Protein AF-A0A450Y70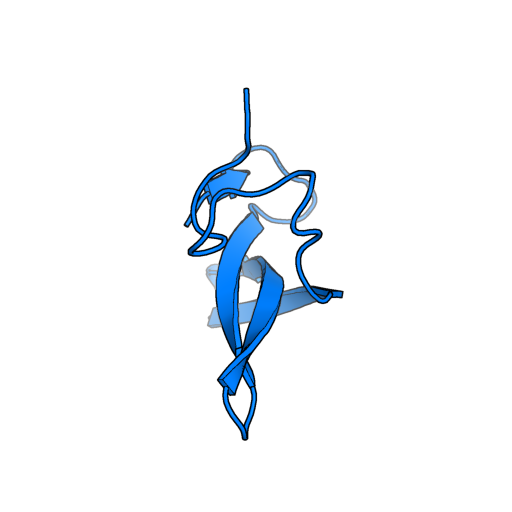3-F1 (afdb_monomer)

Structure (mmCIF, N/CA/C/O backbone):
data_AF-A0A450Y703-F1
#
_entry.id   AF-A0A450Y703-F1
#
loop_
_atom_site.group_PDB
_atom_site.id
_atom_site.type_symbol
_atom_site.label_atom_id
_atom_site.label_alt_id
_atom_site.label_comp_id
_atom_site.label_asym_id
_atom_site.label_entity_id
_atom_site.label_seq_id
_atom_site.pdbx_PDB_ins_code
_atom_site.Cartn_x
_atom_site.Cartn_y
_atom_site.Cartn_z
_atom_site.occupancy
_atom_site.B_iso_or_equiv
_atom_site.auth_seq_id
_atom_site.auth_comp_id
_atom_site.auth_asym_id
_atom_site.auth_atom_id
_atom_site.pdbx_PDB_model_num
ATOM 1 N N . MET A 1 1 ? 4.397 -8.210 1.290 1.00 77.81 1 MET A N 1
ATOM 2 C CA . MET A 1 1 ? 3.709 -7.106 1.983 1.00 77.81 1 MET A CA 1
ATOM 3 C C . MET A 1 1 ? 4.746 -6.402 2.820 1.00 77.81 1 MET A C 1
ATOM 5 O O . MET A 1 1 ? 5.458 -7.071 3.560 1.00 77.81 1 MET A O 1
ATOM 9 N N . GLU A 1 2 ? 4.860 -5.097 2.649 1.00 90.38 2 GLU A N 1
ATOM 10 C CA . GLU A 1 2 ? 5.765 -4.248 3.424 1.00 90.38 2 GLU A CA 1
ATOM 11 C C . GLU A 1 2 ? 4.918 -3.388 4.366 1.00 90.38 2 GLU A C 1
ATOM 13 O O . GLU A 1 2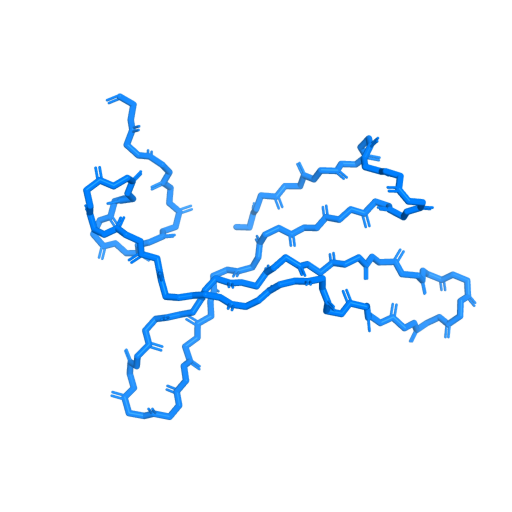 ? 3.797 -3.029 4.003 1.00 90.38 2 GLU A O 1
ATOM 18 N N . ARG A 1 3 ? 5.404 -3.122 5.581 1.00 94.56 3 ARG A N 1
ATOM 19 C CA . ARG A 1 3 ? 4.665 -2.379 6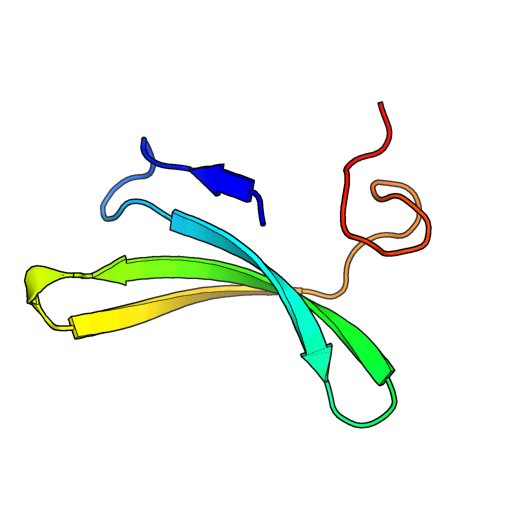.610 1.00 94.56 3 ARG A CA 1
ATOM 20 C C . ARG A 1 3 ? 5.331 -1.037 6.872 1.00 94.56 3 ARG A C 1
ATOM 22 O O . ARG A 1 3 ? 6.554 -0.969 6.941 1.00 94.56 3 ARG A O 1
ATOM 29 N N . TYR A 1 4 ? 4.504 -0.021 7.059 1.00 94.94 4 TYR A N 1
ATOM 30 C CA . TYR A 1 4 ? 4.868 1.337 7.436 1.00 94.94 4 TYR A CA 1
ATOM 31 C C . TYR A 1 4 ? 4.098 1.675 8.710 1.00 94.94 4 TYR A C 1
ATOM 33 O O . TYR A 1 4 ? 3.117 2.417 8.705 1.00 94.94 4 TYR A O 1
ATOM 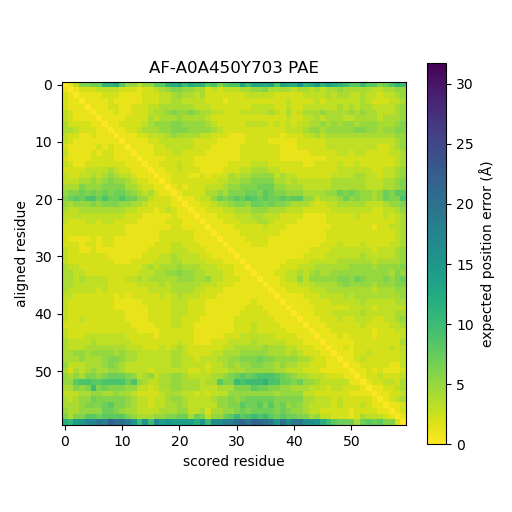41 N N . ASP A 1 5 ? 4.498 1.040 9.811 1.00 95.69 5 ASP A N 1
ATOM 42 C CA . ASP A 1 5 ? 3.791 1.165 11.091 1.00 95.69 5 ASP A CA 1
ATOM 43 C C . ASP A 1 5 ? 3.922 2.582 11.691 1.00 95.69 5 ASP A C 1
ATOM 45 O O . ASP A 1 5 ? 3.124 2.967 12.542 1.00 95.69 5 ASP A O 1
ATOM 49 N N . GLU A 1 6 ? 4.896 3.365 11.216 1.00 96.50 6 GLU A N 1
ATOM 50 C CA . GLU A 1 6 ? 5.174 4.741 11.649 1.00 96.50 6 GLU A CA 1
ATOM 51 C C . GLU A 1 6 ? 4.473 5.815 10.794 1.00 96.50 6 GLU A C 1
ATOM 53 O O . GLU A 1 6 ? 4.604 7.006 11.081 1.00 96.50 6 GLU A O 1
ATOM 58 N N . ASP A 1 7 ? 3.727 5.427 9.752 1.00 96.25 7 ASP A N 1
ATOM 59 C CA . ASP A 1 7 ? 2.993 6.382 8.917 1.00 96.25 7 ASP A CA 1
ATOM 60 C C . ASP A 1 7 ? 1.906 7.127 9.714 1.00 96.25 7 ASP A C 1
ATOM 62 O O . ASP A 1 7 ? 1.224 6.577 10.583 1.00 96.25 7 ASP A O 1
ATOM 66 N N . PHE A 1 8 ? 1.699 8.398 9.361 1.00 93.50 8 PHE A N 1
ATOM 67 C CA . PHE A 1 8 ? 0.675 9.270 9.935 1.00 93.50 8 PHE A CA 1
ATOM 68 C C . PHE A 1 8 ? -0.284 9.752 8.835 1.00 93.50 8 PHE A C 1
ATOM 70 O O . PHE A 1 8 ? 0.178 10.114 7.750 1.00 93.50 8 PHE A O 1
ATOM 77 N N . PRO A 1 9 ? -1.612 9.813 9.070 1.00 95.00 9 PRO A N 1
ATOM 78 C CA . PRO A 1 9 ? -2.332 9.648 10.345 1.00 95.00 9 PRO A CA 1
ATOM 79 C C . PRO A 1 9 ? -2.668 8.205 10.745 1.00 95.00 9 PRO A C 1
ATOM 81 O O . PRO A 1 9 ? -3.213 7.988 11.824 1.00 95.00 9 PRO A O 1
ATOM 84 N N . LEU A 1 10 ? -2.395 7.227 9.882 1.00 96.75 10 LEU A N 1
ATOM 85 C CA . LEU A 1 10 ? -2.688 5.815 10.116 1.00 96.75 10 LEU A CA 1
ATOM 86 C C . LEU A 1 10 ? -1.474 4.976 9.710 1.00 96.75 10 LEU A C 1
ATOM 88 O O . LEU A 1 10 ? -0.893 5.280 8.664 1.00 96.75 10 LEU A O 1
ATOM 92 N N . PRO A 1 11 ? -1.167 3.881 10.433 1.00 97.62 11 PRO A N 1
ATOM 93 C CA . PRO A 1 11 ? -0.182 2.920 9.960 1.00 97.62 11 PRO A CA 1
ATOM 94 C C . PRO A 1 11 ? -0.631 2.381 8.603 1.00 97.62 11 PRO A C 1
ATOM 96 O O . PRO A 1 11 ? -1.829 2.160 8.365 1.00 97.62 11 PRO A O 1
ATOM 99 N N . SER A 1 12 ? 0.323 2.172 7.704 1.00 97.75 12 SER A N 1
ATOM 100 C CA . SER A 1 12 ? 0.025 1.792 6.330 1.00 97.75 12 SER A CA 1
ATOM 101 C C . SER A 1 12 ? 0.836 0.586 5.876 1.00 97.75 12 SER A C 1
ATOM 103 O O . SER A 1 12 ? 1.787 0.147 6.523 1.00 97.75 12 SER A O 1
ATOM 105 N N . VAL A 1 13 ? 0.398 -0.036 4.786 1.00 96.94 13 VAL A N 1
ATOM 106 C CA . VAL A 1 13 ? 1.010 -1.250 4.249 1.00 96.94 13 VAL A CA 1
ATOM 107 C C . VAL A 1 13 ? 1.044 -1.201 2.730 1.00 96.94 13 VAL A C 1
ATOM 109 O O . VAL A 1 13 ? 0.072 -0.795 2.094 1.00 96.94 13 VAL A O 1
ATOM 112 N N . LEU A 1 14 ? 2.150 -1.660 2.142 1.00 96.69 14 LEU A N 1
ATOM 113 C CA . LEU A 1 14 ? 2.239 -1.926 0.712 1.00 96.69 14 LEU A CA 1
ATOM 114 C C . LEU A 1 14 ? 1.796 -3.360 0.423 1.00 96.69 14 LEU A C 1
ATOM 116 O O . LEU A 1 14 ? 2.424 -4.339 0.856 1.00 96.69 14 LEU A O 1
ATOM 120 N N . ILE A 1 15 ? 0.735 -3.476 -0.365 1.00 95.62 15 ILE A N 1
ATOM 121 C CA . ILE A 1 15 ? 0.190 -4.735 -0.859 1.00 95.62 15 ILE A CA 1
ATOM 122 C C . ILE A 1 15 ? 0.548 -4.872 -2.340 1.00 95.62 15 ILE A C 1
ATOM 124 O O . ILE A 1 15 ? 0.257 -3.987 -3.144 1.00 95.62 15 ILE A O 1
ATOM 128 N N . ASN A 1 16 ? 1.163 -6.006 -2.686 1.00 94.62 16 ASN A N 1
ATOM 129 C CA . ASN A 1 16 ? 1.320 -6.445 -4.069 1.00 94.62 16 ASN A CA 1
ATOM 130 C C . ASN A 1 16 ? 0.046 -7.199 -4.472 1.00 94.62 16 ASN A C 1
ATOM 132 O O . ASN A 1 16 ? -0.330 -8.175 -3.821 1.00 94.62 16 ASN A O 1
ATOM 136 N N . GLY A 1 17 ? -0.631 -6.712 -5.500 1.00 92.69 17 GLY A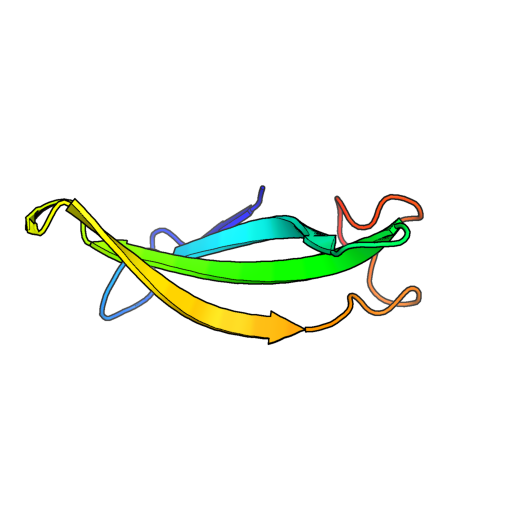 N 1
ATOM 137 C CA . GLY A 1 17 ? -1.904 -7.210 -5.995 1.00 92.69 17 GLY A CA 1
ATOM 138 C C . GLY A 1 17 ? -1.896 -7.365 -7.511 1.00 92.69 17 GLY A C 1
ATOM 139 O O . GLY A 1 17 ? -0.909 -7.095 -8.191 1.00 92.69 17 GLY A O 1
ATOM 140 N N . CYS A 1 18 ? -3.023 -7.818 -8.049 1.00 93.56 18 CYS A N 1
ATOM 141 C CA . CYS A 1 18 ? -3.181 -8.070 -9.473 1.00 93.56 18 CYS A CA 1
ATOM 142 C C . CYS A 1 18 ? -4.584 -7.647 -9.919 1.00 93.56 18 CYS A C 1
ATOM 144 O O . CYS A 1 18 ? -5.577 -8.023 -9.295 1.00 93.56 18 CYS A O 1
ATOM 146 N N . ALA A 1 19 ? -4.661 -6.835 -10.971 1.00 91.56 19 ALA A N 1
ATOM 147 C CA . ALA A 1 19 ? -5.910 -6.464 -11.621 1.00 91.56 19 ALA A CA 1
ATOM 148 C C . ALA A 1 19 ? -6.394 -7.571 -12.574 1.00 91.56 19 ALA A C 1
ATOM 150 O O . ALA A 1 19 ? -5.676 -8.524 -12.889 1.00 91.56 19 ALA A O 1
ATOM 151 N N . ALA A 1 20 ? -7.615 -7.407 -13.090 1.00 92.25 20 ALA A N 1
ATOM 152 C CA . ALA A 1 20 ? -8.118 -8.243 -14.173 1.00 92.25 20 ALA A CA 1
ATOM 153 C C . ALA A 1 20 ? -7.113 -8.285 -15.341 1.00 92.25 20 ALA A C 1
ATOM 155 O O . ALA A 1 20 ? -6.533 -7.265 -15.715 1.00 92.25 20 ALA A O 1
ATOM 156 N N . GLY A 1 21 ? -6.894 -9.479 -15.896 1.00 91.62 21 GLY A N 1
ATOM 157 C CA . GLY A 1 21 ? -5.945 -9.686 -16.993 1.00 91.62 21 GLY A CA 1
ATOM 158 C C . GLY A 1 21 ? -4.475 -9.814 -16.577 1.00 91.62 21 GLY A C 1
ATOM 159 O O . GLY A 1 21 ? -3.614 -9.800 -17.448 1.00 91.62 21 GLY A O 1
ATOM 160 N N . GLY A 1 22 ? -4.163 -9.957 -15.283 1.00 92.12 22 GLY A N 1
ATOM 161 C CA . GLY A 1 22 ? -2.795 -10.259 -14.841 1.00 92.12 22 GLY A CA 1
ATOM 162 C C . GLY A 1 22 ? -1.910 -9.031 -14.604 1.00 92.12 22 GLY A C 1
ATOM 163 O O . GLY A 1 22 ? -0.709 -9.178 -14.385 1.00 92.12 22 GLY A O 1
ATOM 164 N N . ARG A 1 23 ? -2.477 -7.819 -14.656 1.00 93.06 23 ARG A N 1
ATOM 165 C CA . ARG A 1 23 ? -1.715 -6.572 -14.519 1.00 93.06 23 ARG A CA 1
ATOM 166 C C . ARG A 1 23 ? -1.303 -6.342 -13.057 1.00 93.06 23 ARG A C 1
ATOM 168 O O . ARG A 1 23 ? -2.193 -6.273 -12.206 1.00 93.06 23 ARG A O 1
ATOM 175 N N . PRO A 1 24 ? -0.004 -6.217 -12.739 1.00 95.31 24 PRO A N 1
ATOM 176 C CA . PRO A 1 24 ? 0.456 -6.056 -11.364 1.00 95.31 24 PRO A CA 1
ATOM 177 C C . PRO A 1 24 ? 0.044 -4.690 -10.808 1.00 95.31 24 PRO A C 1
ATOM 179 O O . PRO A 1 24 ? 0.069 -3.685 -11.514 1.00 95.31 24 PRO A O 1
ATOM 182 N N . LEU A 1 25 ? -0.328 -4.647 -9.533 1.00 96.31 25 LEU A N 1
ATOM 183 C CA . LEU A 1 25 ? -0.709 -3.421 -8.840 1.00 96.31 25 LEU A CA 1
ATOM 184 C C . LEU A 1 25 ? -0.035 -3.351 -7.481 1.00 96.31 25 LEU A C 1
ATOM 186 O O . LEU A 1 25 ? -0.058 -4.301 -6.707 1.00 96.31 25 LEU A O 1
ATOM 190 N N . HIS A 1 26 ? 0.492 -2.184 -7.163 1.00 96.81 26 HIS A N 1
ATOM 191 C CA . HIS A 1 26 ? 0.936 -1.820 -5.834 1.00 96.81 26 HIS A CA 1
ATOM 192 C C . HIS A 1 26 ? -0.085 -0.892 -5.203 1.00 96.81 26 HIS A C 1
ATOM 194 O O . HIS A 1 26 ? -0.433 0.144 -5.769 1.00 96.81 26 HIS A O 1
ATOM 200 N N . LEU A 1 27 ? -0.563 -1.279 -4.024 1.00 97.25 27 LEU A N 1
ATOM 201 C CA . LEU A 1 27 ? -1.527 -0.515 -3.250 1.00 97.25 27 LEU A CA 1
ATOM 202 C C . LEU A 1 27 ? -0.893 -0.144 -1.919 1.00 97.25 27 LEU A C 1
ATOM 204 O O . LEU A 1 27 ? -0.483 -1.030 -1.171 1.00 97.25 27 LEU A O 1
ATOM 208 N N . VAL A 1 28 ? -0.847 1.149 -1.616 1.00 97.31 28 VAL A N 1
ATOM 209 C CA . VAL A 1 28 ? -0.562 1.612 -0.256 1.00 97.31 28 VAL A CA 1
ATOM 210 C C . VAL A 1 28 ? -1.894 1.822 0.441 1.00 97.31 28 VAL A C 1
ATOM 212 O O . VAL A 1 28 ? -2.742 2.584 -0.032 1.00 97.31 28 VAL A O 1
ATOM 215 N N . VAL A 1 29 ? -2.088 1.108 1.544 1.00 97.81 29 VAL A N 1
ATOM 216 C CA . VAL A 1 29 ? -3.357 1.059 2.266 1.00 97.81 29 VAL A CA 1
ATOM 217 C C . VAL A 1 29 ? -3.129 1.437 3.721 1.00 97.81 29 VAL A C 1
ATOM 219 O O . VAL A 1 29 ? -2.381 0.764 4.422 1.00 97.81 29 VAL A O 1
ATOM 222 N N . GLY A 1 30 ? -3.796 2.493 4.181 1.00 97.94 30 GLY A N 1
ATOM 223 C CA . GLY A 1 30 ? -3.890 2.845 5.594 1.00 97.94 30 GLY A CA 1
ATOM 224 C C . GLY A 1 30 ? -4.869 1.927 6.327 1.00 97.94 30 GLY A C 1
ATOM 225 O O . GLY A 1 30 ? -5.950 1.615 5.815 1.00 97.94 30 GLY A O 1
ATOM 226 N N . ILE A 1 31 ? -4.502 1.498 7.533 1.00 97.38 31 ILE A N 1
ATOM 227 C CA . ILE A 1 31 ? -5.300 0.589 8.360 1.00 97.38 31 ILE A CA 1
ATOM 228 C C . ILE A 1 31 ? -6.006 1.396 9.457 1.00 97.38 31 ILE A C 1
ATOM 230 O O . ILE A 1 31 ? -5.411 1.729 10.478 1.00 97.38 31 ILE A O 1
ATOM 234 N N . ASN A 1 32 ? -7.302 1.674 9.279 1.00 97.12 32 ASN A N 1
ATOM 235 C CA . ASN A 1 32 ? -8.143 2.269 10.321 1.00 97.12 32 ASN A CA 1
ATOM 236 C C . ASN A 1 32 ? -8.852 1.151 11.100 1.00 97.12 32 ASN A C 1
ATOM 238 O O . ASN A 1 32 ? -10.017 0.826 10.852 1.00 97.12 32 ASN A O 1
ATOM 242 N N . ALA A 1 33 ? -8.118 0.526 12.024 1.00 95.06 33 ALA A N 1
ATOM 243 C CA . ALA A 1 33 ? -8.643 -0.558 12.852 1.00 95.06 33 ALA A CA 1
ATOM 244 C C . ALA A 1 33 ? -9.856 -0.145 13.719 1.00 95.06 33 ALA A C 1
ATOM 246 O O . ALA A 1 33 ? -10.817 -0.920 13.744 1.00 95.06 33 ALA A O 1
ATOM 247 N N . PRO A 1 34 ? -9.885 1.045 14.366 1.00 96.12 34 PRO A N 1
ATOM 248 C CA . PRO A 1 34 ? -11.045 1.494 15.143 1.00 96.12 34 PRO A CA 1
ATOM 249 C C . PRO A 1 34 ? -12.350 1.528 14.340 1.00 96.12 34 PRO A C 1
ATOM 251 O O . PRO A 1 34 ? -13.378 1.055 14.818 1.00 96.12 34 PRO A O 1
ATOM 254 N N . GLU A 1 35 ? -12.308 2.023 13.101 1.00 97.25 35 GLU A N 1
ATOM 255 C CA . GLU A 1 35 ? -13.486 2.067 12.225 1.00 97.25 35 GLU A CA 1
ATOM 256 C C . GLU A 1 35 ? -13.678 0.803 11.379 1.00 97.25 35 GLU A C 1
ATOM 258 O O . GLU A 1 35 ? -14.651 0.713 10.631 1.00 97.25 35 GLU A O 1
ATOM 263 N N . ARG A 1 36 ? -12.766 -0.174 11.479 1.00 96.44 36 ARG A N 1
ATOM 264 C CA . ARG A 1 36 ? -12.729 -1.388 10.645 1.00 96.44 36 ARG A CA 1
ATOM 265 C C . ARG A 1 36 ? -12.737 -1.072 9.146 1.00 96.44 36 ARG A C 1
ATOM 267 O O . ARG A 1 36 ? -13.434 -1.720 8.365 1.00 96.44 36 ARG A O 1
ATOM 274 N N . LYS A 1 37 ? -11.957 -0.068 8.745 1.00 97.38 37 LYS A N 1
ATOM 275 C CA . LYS A 1 37 ? -11.841 0.381 7.354 1.00 97.38 37 LYS A CA 1
ATOM 276 C C . LYS A 1 37 ? -10.401 0.308 6.870 1.00 97.38 37 LYS A C 1
ATOM 278 O O . LYS A 1 37 ? -9.454 0.529 7.621 1.00 97.38 37 LYS A O 1
ATOM 283 N N . PHE A 1 38 ? -10.268 0.077 5.573 1.00 96.81 38 PHE A N 1
ATOM 284 C CA . PHE A 1 38 ? -9.031 0.290 4.839 1.00 96.81 38 PHE A CA 1
ATOM 285 C C . PHE A 1 38 ? -9.153 1.572 4.024 1.00 96.81 38 PHE A C 1
ATOM 287 O O . PHE A 1 38 ? -10.172 1.799 3.371 1.00 96.81 38 PHE A O 1
ATOM 294 N N . VAL A 1 39 ? -8.117 2.403 4.066 1.00 97.31 39 VAL A N 1
ATOM 295 C CA . VAL A 1 39 ? -8.042 3.650 3.302 1.00 97.31 39 VAL A CA 1
ATOM 296 C C . VAL A 1 39 ? -7.021 3.457 2.196 1.00 97.31 39 VAL A C 1
ATOM 298 O O . VAL A 1 39 ? -5.837 3.295 2.468 1.00 97.31 39 VAL A O 1
ATOM 301 N N . ILE A 1 40 ? -7.467 3.459 0.942 1.00 96.88 40 ILE A N 1
ATOM 302 C CA . ILE A 1 40 ? -6.545 3.424 -0.195 1.00 96.88 40 ILE A CA 1
ATOM 303 C C . ILE A 1 40 ? -5.885 4.797 -0.298 1.00 96.88 40 ILE A C 1
ATOM 305 O O . ILE A 1 40 ? -6.565 5.791 -0.538 1.00 96.88 40 ILE A O 1
ATOM 309 N N . ILE A 1 41 ? -4.568 4.841 -0.110 1.00 97.25 41 ILE A N 1
ATOM 310 C CA . ILE A 1 41 ? -3.778 6.072 -0.214 1.00 97.25 41 ILE A CA 1
ATOM 311 C C . ILE A 1 41 ? -3.352 6.273 -1.668 1.00 97.25 41 ILE A C 1
ATOM 313 O O . ILE A 1 41 ? -3.574 7.330 -2.250 1.00 97.25 41 ILE A O 1
ATOM 317 N N . THR A 1 42 ? -2.762 5.243 -2.277 1.00 96.94 42 THR A N 1
ATOM 318 C CA . THR A 1 42 ? -2.380 5.267 -3.692 1.00 96.94 42 THR A CA 1
ATOM 319 C C . THR A 1 42 ? -2.407 3.871 -4.302 1.00 96.94 42 THR A C 1
ATOM 321 O O . THR A 1 42 ? -2.197 2.872 -3.608 1.00 96.94 42 THR A O 1
ATOM 324 N N . VAL A 1 43 ? -2.658 3.816 -5.611 1.00 96.94 43 VAL A N 1
ATOM 325 C CA . VAL A 1 43 ? -2.595 2.609 -6.439 1.00 96.94 43 VAL A CA 1
ATOM 326 C C . VAL A 1 43 ? -1.777 2.929 -7.680 1.00 96.94 43 VAL A C 1
ATOM 328 O O . VAL A 1 43 ? -2.076 3.889 -8.389 1.00 96.94 43 VAL A O 1
ATOM 331 N N . TYR A 1 44 ? -0.759 2.123 -7.958 1.00 95.56 44 TYR A N 1
ATOM 332 C CA . TYR A 1 44 ? 0.104 2.297 -9.123 1.00 95.56 44 TYR A CA 1
ATOM 333 C C . TYR A 1 44 ? 0.591 0.951 -9.663 1.00 95.56 44 TYR A C 1
ATOM 335 O O . TYR A 1 44 ? 0.559 -0.062 -8.969 1.00 95.56 44 TYR A O 1
ATOM 343 N N . GLU A 1 45 ? 1.041 0.931 -10.914 1.00 95.62 45 GLU A N 1
ATOM 344 C CA . GLU A 1 45 ? 1.701 -0.237 -11.499 1.00 95.62 45 GLU A CA 1
ATOM 345 C C . GLU A 1 45 ? 3.188 -0.229 -11.106 1.00 95.62 45 GLU A C 1
ATOM 347 O O . GLU A 1 45 ? 3.846 0.804 -11.271 1.00 95.62 45 GLU A O 1
ATOM 352 N N . PRO A 1 46 ? 3.731 -1.316 -10.531 1.00 95.19 46 PRO A N 1
ATOM 353 C CA . PRO A 1 46 ? 5.101 -1.322 -10.040 1.00 95.19 46 PRO A CA 1
ATOM 354 C C . PRO A 1 46 ? 6.127 -1.234 -11.171 1.00 95.19 46 PRO A C 1
ATOM 356 O O . PRO A 1 46 ? 6.069 -1.951 -12.167 1.00 95.19 46 PRO A O 1
ATOM 359 N N . ASP A 1 47 ? 7.129 -0.383 -10.968 1.00 93.69 47 ASP A N 1
ATOM 360 C CA . ASP A 1 47 ? 8.241 -0.215 -11.899 1.00 93.69 47 ASP A CA 1
ATOM 361 C C . ASP A 1 47 ? 9.196 -1.425 -11.870 1.00 93.69 47 ASP A C 1
ATOM 363 O O . ASP A 1 47 ? 9.860 -1.702 -10.866 1.00 93.69 47 ASP A O 1
ATOM 367 N N . SER A 1 48 ? 9.315 -2.120 -13.001 1.00 92.94 48 SER A N 1
ATOM 368 C CA . SER A 1 48 ? 10.194 -3.288 -13.166 1.00 92.94 48 SER A CA 1
ATOM 369 C C . SER A 1 48 ? 11.683 -3.025 -12.892 1.00 92.94 48 SER A C 1
ATOM 371 O O . SER A 1 48 ? 12.428 -3.967 -12.600 1.00 92.94 48 SER A O 1
ATOM 373 N N . TRP A 1 49 ? 12.130 -1.766 -12.953 1.00 93.44 49 TRP A N 1
ATOM 374 C CA . TRP A 1 49 ? 13.507 -1.375 -12.638 1.00 93.44 49 TRP A CA 1
ATOM 375 C C . TRP A 1 49 ? 13.739 -1.198 -11.139 1.00 93.44 49 TRP A C 1
ATOM 377 O O . TRP A 1 49 ? 14.868 -1.324 -10.675 1.00 93.44 49 TRP A O 1
ATOM 387 N N . ARG A 1 50 ? 12.677 -0.946 -10.368 1.00 91.69 50 ARG A N 1
ATOM 388 C CA . ARG A 1 50 ? 12.735 -0.761 -8.909 1.00 91.69 50 ARG A CA 1
ATOM 389 C C . ARG A 1 50 ? 12.391 -2.032 -8.1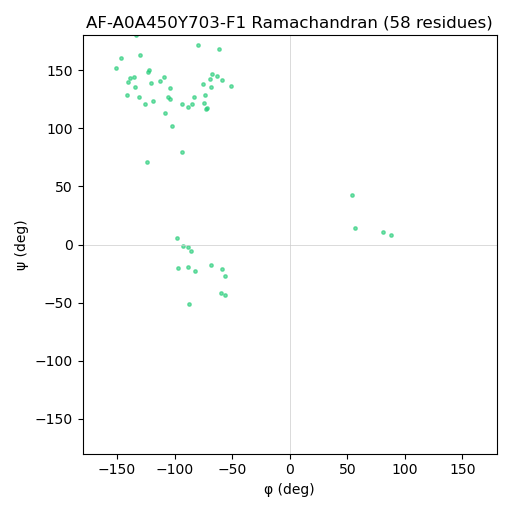40 1.00 91.69 50 ARG A C 1
ATOM 391 O O . ARG A 1 50 ? 12.759 -2.158 -6.973 1.00 91.69 50 ARG A O 1
ATOM 398 N N . TRP A 1 51 ? 11.706 -2.975 -8.780 1.00 93.56 51 TRP A N 1
ATOM 399 C CA . TRP A 1 51 ? 11.158 -4.171 -8.145 1.00 93.56 51 TRP A CA 1
ATOM 400 C C . TRP A 1 51 ? 11.658 -5.464 -8.798 1.00 93.56 51 TRP A C 1
ATOM 402 O O . TRP A 1 51 ? 11.950 -5.513 -9.994 1.00 93.56 51 TRP A O 1
ATOM 412 N N . ALA A 1 52 ? 11.780 -6.528 -8.001 1.00 91.38 52 ALA A N 1
ATOM 413 C CA . ALA A 1 52 ? 12.094 -7.871 -8.477 1.00 91.38 52 ALA A CA 1
ATOM 414 C C . ALA A 1 52 ? 11.011 -8.389 -9.445 1.00 91.38 52 ALA A C 1
ATOM 416 O O . ALA A 1 52 ? 9.940 -7.803 -9.575 1.00 91.38 52 ALA A O 1
ATOM 417 N N . ARG A 1 53 ? 11.290 -9.500 -10.140 1.00 86.81 53 ARG A N 1
ATOM 418 C CA . ARG A 1 53 ? 10.447 -10.018 -11.237 1.00 86.81 53 ARG A CA 1
ATOM 419 C C . ARG A 1 53 ? 8.986 -10.284 -10.840 1.00 86.81 53 ARG A C 1
ATOM 421 O O . ARG A 1 53 ? 8.117 -10.242 -11.700 1.00 86.81 53 ARG A O 1
ATOM 428 N N . ASP A 1 54 ? 8.729 -10.569 -9.569 1.00 88.81 54 ASP A N 1
ATOM 429 C CA . ASP A 1 54 ? 7.403 -10.837 -8.999 1.00 88.81 54 ASP A CA 1
ATOM 430 C C . ASP A 1 54 ? 6.770 -9.609 -8.314 1.00 88.81 54 ASP A C 1
ATOM 432 O O . ASP A 1 54 ? 5.724 -9.719 -7.674 1.00 88.81 54 ASP A O 1
ATOM 436 N N . PHE A 1 55 ? 7.427 -8.452 -8.411 1.00 90.44 55 PHE A N 1
ATOM 437 C CA . PHE A 1 55 ? 7.068 -7.191 -7.767 1.00 90.44 55 PHE A CA 1
ATOM 438 C C . PHE A 1 55 ? 6.952 -7.257 -6.232 1.00 90.44 55 PHE A C 1
ATOM 440 O O . PHE A 1 55 ? 6.463 -6.331 -5.600 1.00 90.44 55 PHE A O 1
ATOM 447 N N . SER A 1 56 ? 7.443 -8.319 -5.581 1.00 87.81 56 SER A N 1
ATOM 448 C CA . SER A 1 56 ? 7.248 -8.510 -4.136 1.00 87.81 56 SER A CA 1
ATOM 449 C C . SER A 1 56 ? 8.326 -7.852 -3.268 1.00 87.81 56 SER A C 1
ATOM 451 O O . SER A 1 56 ? 8.114 -7.637 -2.071 1.00 87.81 56 SER A O 1
ATOM 453 N N . ARG A 1 57 ? 9.490 -7.547 -3.860 1.00 89.38 57 ARG A N 1
ATOM 454 C CA . ARG A 1 57 ? 10.681 -7.007 -3.187 1.00 89.38 57 ARG A CA 1
ATOM 455 C C . ARG A 1 57 ? 11.333 -5.919 -4.024 1.00 89.38 57 ARG A C 1
ATOM 457 O O . ARG A 1 57 ? 11.397 -6.037 -5.249 1.00 89.38 57 ARG A O 1
ATOM 464 N N . ARG A 1 58 ? 11.852 -4.883 -3.366 1.00 89.75 58 ARG A N 1
ATOM 465 C CA . ARG A 1 58 ? 12.668 -3.863 -4.032 1.00 89.75 58 ARG A CA 1
ATOM 466 C C . ARG A 1 58 ? 13.991 -4.465 -4.487 1.00 89.75 58 ARG A C 1
ATOM 468 O O . ARG A 1 58 ? 14.526 -5.357 -3.831 1.00 89.75 58 ARG A O 1
ATOM 475 N N . ARG A 1 59 ? 14.504 -3.974 -5.608 1.00 88.75 59 ARG A N 1
ATOM 476 C CA . ARG A 1 59 ? 15.890 -4.211 -6.011 1.00 88.75 59 ARG A CA 1
ATOM 477 C C . ARG A 1 59 ? 16.786 -3.353 -5.118 1.00 88.75 59 ARG A C 1
ATOM 479 O O . ARG A 1 59 ? 16.505 -2.166 -4.953 1.00 88.75 59 ARG A O 1
ATOM 486 N N . THR A 1 60 ? 17.786 -3.981 -4.513 1.00 75.94 60 THR A N 1
ATOM 487 C CA . THR A 1 60 ? 18.870 -3.323 -3.776 1.00 75.94 60 THR A CA 1
ATOM 488 C C . THR A 1 60 ? 20.015 -2.972 -4.708 1.00 75.94 60 THR A C 1
ATOM 490 O O . THR A 1 60 ? 20.221 -3.732 -5.684 1.00 75.94 60 THR A O 1
#

pLDDT: mean 93.93, std 4.25, range [75.94, 97.94]

Radius of gyration: 12.5 Å; Cα contacts (8 Å, |Δi|>4): 110; chains: 1; bounding box: 32×20×32 Å

Organism: NCBI:txid2126335

InterPro domains:
  IPR025354 Protein of unknown function DUF4258 [PF14076] (2-45)

Mean predicted aligned error: 3.17 Å

Sequence (60 aa):
MERYDEDFPLPSVLINGCAAGGRPLHLVVGINAPERKFVIITVYEPDSWRWARDFSRRRT

Secondary structure (DSSP, 8-state):
-EEETT-SSS-EEEEEEE-TTS-EEEEEEEEETTTTEEEEEEEEPPPTTTB-TTSSSB--

Nearest PDB structures (foldseek):
  3ebw-assemb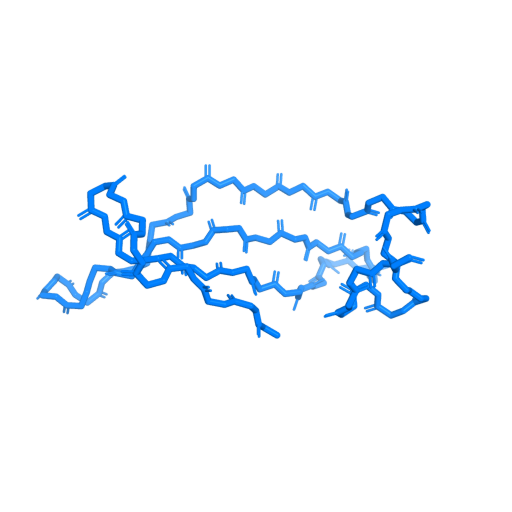ly1_A  TM=5.164E-01  e=5.608E+00  Periplaneta americana
  7vww-assembly3_E  TM=6.285E-01  e=7.117E+00  Dioscoreophyllum cumminsii
  5iff-assembly1_A-2  TM=3.645E-01  e=7.117E+00  Pyrococcus abyssi GE5
  6l2n-assembly1_B-2  TM=2.977E-01  e=7.554E+00  Pyrococcus abyssi GE5

Foldseek 3Di:
DAWQCVDPPATWDWDWDADPPGQIKTWIWGQPPVVRDIDTPDIDRDDCQQAPPSRPDGDD

Solvent-acce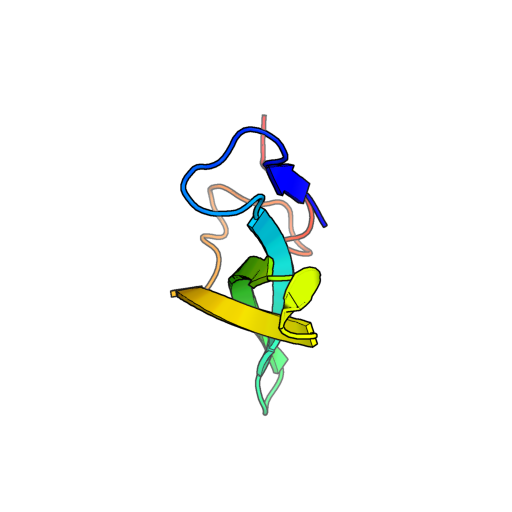ssible surface area (backbone atoms only — not comparable to full-atom values): 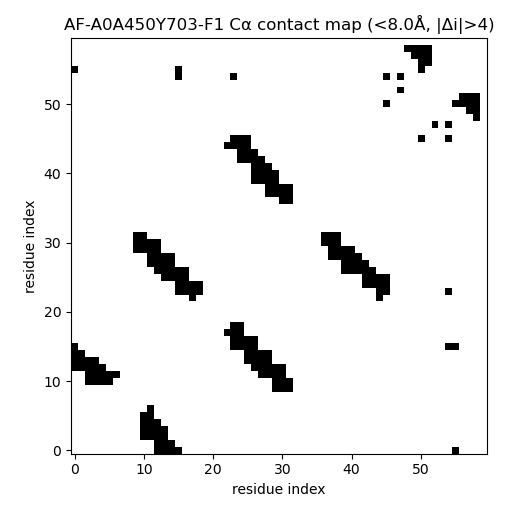3640 Å² total; per-residue (Å²): 110,50,79,37,77,83,42,81,98,38,33,28,32,41,40,72,47,66,46,89,92,73,44,58,31,36,34,37,34,29,54,40,70,94,78,72,43,76,41,81,75,47,76,45,69,72,56,72,87,52,24,40,100,82,58,71,45,72,60,129